Protein AF-F0THV3-F1 (afdb_monomer_lite)

Secondary structure (DSSP, 8-state):
---HHHHHHHHHHHHHHHHTT-EEEEE---TTPPPEEEGGGTEEEEETT-S-TTSHHHHHHHHHHHHHHT---B--S-----

Organism: Lactobacillus amylovorus (NCBI:txid1604)

Structure (mmCIF, N/CA/C/O backbone):
data_AF-F0THV3-F1
#
_entry.id   AF-F0THV3-F1
#
loop_
_atom_site.group_PDB
_atom_site.id
_atom_site.type_symbol
_atom_site.label_atom_id
_atom_site.label_alt_id
_atom_site.label_comp_id
_atom_site.label_asym_id
_atom_site.label_entity_id
_atom_site.label_seq_id
_atom_site.pdbx_PDB_ins_code
_atom_site.Cartn_x
_atom_site.Cartn_y
_atom_site.Cartn_z
_atom_site.occupancy
_atom_site.B_iso_or_equiv
_atom_site.auth_seq_id
_atom_site.auth_comp_id
_atom_site.auth_asym_id
_atom_site.auth_atom_id
_atom_site.pdbx_PDB_model_num
ATOM 1 N N . MET A 1 1 ? 21.699 7.766 -7.527 1.00 43.56 1 MET A N 1
ATOM 2 C CA . MET A 1 1 ? 21.114 8.929 -6.824 1.00 43.56 1 MET A CA 1
ATOM 3 C C . MET A 1 1 ? 19.889 8.427 -6.073 1.00 43.56 1 MET A C 1
ATOM 5 O O . MET A 1 1 ? 19.102 7.720 -6.684 1.00 43.56 1 MET A O 1
ATOM 9 N N . ARG A 1 2 ? 19.788 8.663 -4.757 1.00 47.31 2 ARG A N 1
ATOM 10 C CA . ARG A 1 2 ? 18.585 8.321 -3.973 1.00 47.31 2 ARG A CA 1
ATOM 11 C C . ARG A 1 2 ? 17.477 9.307 -4.358 1.00 47.31 2 ARG A C 1
ATOM 13 O O . ARG A 1 2 ? 17.747 10.506 -4.371 1.00 47.31 2 ARG A O 1
ATOM 20 N N . ASN A 1 3 ? 16.286 8.822 -4.708 1.00 59.25 3 ASN A N 1
ATOM 21 C CA . ASN A 1 3 ? 15.141 9.671 -5.050 1.00 59.25 3 ASN A CA 1
ATOM 22 C C . ASN A 1 3 ? 14.443 10.105 -3.759 1.00 59.25 3 ASN A C 1
ATOM 24 O O . ASN A 1 3 ? 13.333 9.660 -3.476 1.00 59.25 3 ASN A O 1
ATOM 28 N N . LEU A 1 4 ? 15.104 10.997 -3.012 1.00 62.38 4 LEU A N 1
ATOM 29 C CA . LEU A 1 4 ? 14.656 11.483 -1.701 1.00 62.38 4 LEU A CA 1
ATOM 30 C C . LEU A 1 4 ? 13.159 11.847 -1.699 1.00 62.38 4 LEU A C 1
ATOM 32 O O . LEU A 1 4 ? 12.422 11.361 -0.850 1.00 62.38 4 LEU A O 1
ATOM 36 N N . GLY A 1 5 ? 12.672 12.543 -2.734 1.00 88.56 5 GLY A N 1
ATOM 37 C CA . GLY A 1 5 ? 11.264 12.951 -2.810 1.00 88.56 5 GLY A CA 1
ATOM 38 C C . GLY A 1 5 ? 10.241 11.812 -2.934 1.00 88.56 5 GLY A C 1
ATOM 39 O O . GLY A 1 5 ? 9.100 11.971 -2.511 1.00 88.56 5 GLY A O 1
ATOM 40 N N . LYS A 1 6 ? 10.609 10.648 -3.489 1.00 91.31 6 LYS A N 1
ATOM 41 C 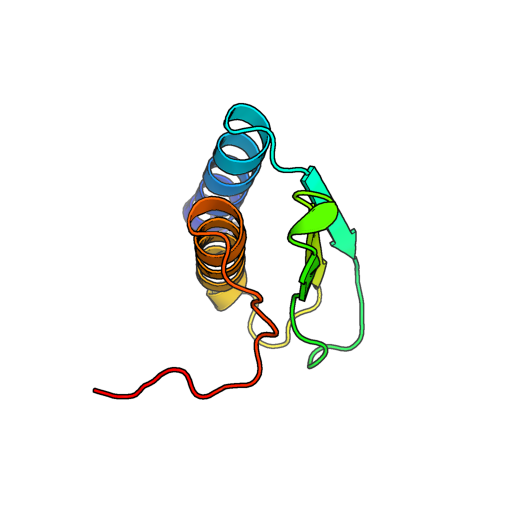CA . LYS A 1 6 ? 9.688 9.500 -3.584 1.00 91.31 6 LYS A CA 1
ATOM 42 C C . LYS A 1 6 ? 9.554 8.804 -2.237 1.00 91.31 6 LYS A C 1
ATOM 44 O O . LYS A 1 6 ? 8.444 8.488 -1.822 1.00 91.31 6 LYS A O 1
ATOM 49 N N . GLU A 1 7 ? 10.685 8.536 -1.587 1.00 92.38 7 GLU A N 1
ATOM 50 C CA . GLU A 1 7 ? 10.698 7.899 -0.272 1.00 92.38 7 GLU A CA 1
ATOM 51 C C . GLU A 1 7 ? 9.988 8.781 0.770 1.00 92.38 7 GLU A C 1
ATOM 53 O O . GLU A 1 7 ? 9.136 8.279 1.501 1.00 92.38 7 GLU A O 1
ATOM 58 N N . GLU A 1 8 ? 10.236 10.095 0.750 1.00 95.06 8 GLU A N 1
ATOM 59 C CA . GLU A 1 8 ? 9.551 11.081 1.601 1.00 95.06 8 GLU A CA 1
ATOM 60 C C . GLU A 1 8 ? 8.037 11.129 1.345 1.00 95.06 8 GLU A C 1
ATOM 62 O O . GLU A 1 8 ? 7.248 11.199 2.287 1.00 95.06 8 GLU A O 1
ATOM 67 N N . LEU A 1 9 ? 7.602 11.050 0.081 1.00 95.69 9 LEU A N 1
ATOM 68 C CA . LEU A 1 9 ? 6.177 11.025 -0.254 1.00 95.69 9 LEU A CA 1
ATOM 69 C C . LEU A 1 9 ? 5.495 9.735 0.224 1.00 95.69 9 LEU A C 1
ATOM 71 O O . LEU A 1 9 ? 4.385 9.788 0.750 1.00 95.69 9 LEU A O 1
ATOM 75 N N . ILE A 1 10 ? 6.150 8.580 0.070 1.00 96.75 10 ILE A N 1
ATOM 76 C CA . ILE A 1 10 ? 5.639 7.305 0.595 1.00 96.75 10 ILE A CA 1
ATOM 77 C C . ILE A 1 10 ? 5.501 7.390 2.116 1.00 96.75 10 ILE A C 1
ATOM 79 O O . ILE A 1 10 ? 4.447 7.051 2.651 1.00 96.75 10 ILE A O 1
ATOM 83 N N . GLU A 1 11 ? 6.528 7.883 2.809 1.00 96.75 11 GLU A N 1
ATOM 84 C CA . GLU A 1 11 ? 6.492 8.070 4.260 1.00 96.75 11 GLU A CA 1
ATOM 85 C C . GLU A 1 11 ? 5.352 9.007 4.682 1.00 96.75 11 GLU A C 1
ATOM 87 O O . GLU A 1 11 ? 4.580 8.674 5.584 1.00 96.75 11 GLU A O 1
ATOM 92 N N . TYR A 1 12 ? 5.189 10.141 3.997 1.00 97.06 12 TYR A N 1
ATOM 93 C CA . TYR A 1 12 ? 4.092 11.074 4.243 1.00 97.06 12 TYR A CA 1
ATOM 94 C C . TYR A 1 12 ? 2.718 10.398 4.121 1.00 97.06 12 TYR A C 1
ATOM 96 O O . TYR A 1 12 ? 1.880 10.551 5.010 1.00 97.06 12 TYR A O 1
ATOM 104 N N . LEU A 1 13 ? 2.489 9.626 3.055 1.00 97.88 13 LEU A N 1
ATOM 105 C CA . LEU A 1 13 ? 1.212 8.949 2.812 1.00 97.88 13 LEU A CA 1
ATOM 106 C C . LEU A 1 13 ? 0.923 7.856 3.849 1.00 97.88 13 LEU A C 1
ATOM 108 O O . LEU A 1 13 ? -0.201 7.754 4.337 1.00 97.88 13 LEU A O 1
ATOM 112 N N . LEU A 1 14 ? 1.928 7.065 4.230 1.00 97.50 14 LEU A N 1
ATOM 113 C CA . LEU A 1 14 ? 1.777 6.034 5.262 1.00 97.50 14 LEU A CA 1
ATOM 114 C C . LEU A 1 14 ? 1.498 6.651 6.642 1.00 97.50 14 LEU A C 1
ATOM 116 O O . LEU A 1 14 ? 0.617 6.179 7.365 1.00 97.50 14 LEU A O 1
ATOM 120 N N . ASN A 1 15 ? 2.180 7.749 6.978 1.00 97.81 15 ASN A N 1
ATOM 121 C CA . ASN A 1 15 ? 1.925 8.508 8.202 1.00 97.81 15 ASN A CA 1
ATOM 122 C C . ASN A 1 15 ? 0.530 9.145 8.199 1.00 97.81 15 ASN A C 1
ATOM 124 O O . ASN A 1 15 ? -0.159 9.132 9.222 1.00 97.81 15 ASN A O 1
ATOM 128 N N . TYR A 1 16 ? 0.091 9.672 7.054 1.00 96.62 16 TYR A N 1
ATOM 129 C CA . TYR A 1 16 ? -1.267 10.171 6.872 1.00 96.62 16 TYR A CA 1
ATOM 130 C C . TYR A 1 16 ? -2.292 9.058 7.130 1.00 96.62 16 TYR A C 1
ATOM 132 O O . TYR A 1 16 ? -3.169 9.223 7.976 1.00 96.62 16 TYR A O 1
ATOM 140 N N . ALA A 1 17 ? -2.140 7.894 6.491 1.00 96.19 17 ALA A N 1
ATOM 141 C CA . ALA A 1 17 ? -3.025 6.748 6.690 1.00 96.19 17 ALA A CA 1
ATOM 142 C C . ALA A 1 17 ? -3.132 6.359 8.176 1.00 96.19 17 ALA A C 1
ATOM 144 O O . ALA A 1 17 ? -4.237 6.270 8.716 1.00 96.19 17 ALA A O 1
ATOM 145 N N . PHE A 1 18 ? -1.991 6.226 8.860 1.00 96.06 18 PHE A N 1
ATOM 146 C CA . PHE A 1 18 ? -1.946 5.872 10.278 1.00 96.06 18 PHE A CA 1
ATOM 147 C C . PHE A 1 18 ? -2.634 6.916 11.169 1.00 96.06 18 PHE A C 1
ATOM 149 O O . PHE A 1 18 ? -3.437 6.569 12.036 1.00 96.06 18 PHE A O 1
ATOM 156 N N . LYS A 1 19 ? -2.390 8.209 10.916 1.00 97.19 19 LYS A N 1
ATOM 157 C CA . LYS A 1 19 ? -3.034 9.319 11.637 1.00 97.19 19 LYS A CA 1
ATOM 158 C C . LYS A 1 19 ? -4.559 9.313 11.488 1.00 97.19 19 LYS A C 1
ATOM 160 O O . LYS A 1 19 ? -5.260 9.756 12.394 1.00 97.19 19 LYS A O 1
ATOM 165 N N . HIS A 1 20 ? -5.064 8.813 10.364 1.00 94.75 20 HIS A N 1
ATOM 166 C CA . HIS A 1 20 ? -6.491 8.711 10.067 1.00 94.75 20 HIS A CA 1
ATOM 167 C C . HIS A 1 20 ? -7.106 7.352 10.455 1.00 94.75 20 HIS A C 1
ATOM 169 O O . HIS A 1 20 ? -8.238 7.062 10.077 1.00 94.75 20 HIS A O 1
ATOM 175 N N . GLY A 1 21 ? -6.401 6.536 11.248 1.00 94.25 21 GLY A N 1
ATOM 176 C CA . GLY A 1 21 ? -6.921 5.270 11.776 1.00 94.25 21 GLY A CA 1
ATOM 177 C C . GLY A 1 21 ? -6.886 4.109 10.781 1.00 94.25 21 GLY A C 1
ATOM 178 O O . GLY A 1 21 ? -7.484 3.066 11.041 1.00 94.25 21 GLY A O 1
ATOM 179 N N . LEU A 1 22 ? -6.184 4.273 9.658 1.00 95.38 22 LEU A N 1
ATOM 180 C CA . LEU A 1 22 ? -5.952 3.214 8.686 1.00 95.38 22 LE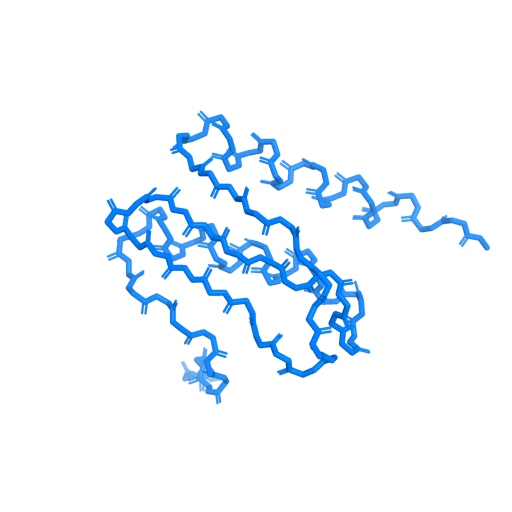U A CA 1
ATOM 181 C C . LEU A 1 22 ? -4.671 2.455 9.042 1.00 95.38 22 LEU A C 1
ATOM 183 O O . LEU A 1 22 ? -3.674 3.026 9.479 1.00 95.38 22 LEU A O 1
ATOM 187 N N . SER A 1 23 ? -4.681 1.150 8.811 1.00 95.25 23 SER A N 1
ATOM 188 C CA . SER A 1 23 ? -3.514 0.284 8.949 1.00 95.25 23 SER A CA 1
ATOM 189 C C . SER A 1 23 ? -3.012 -0.167 7.583 1.00 95.25 23 SER A C 1
ATOM 191 O O . SER A 1 23 ? -3.747 -0.170 6.595 1.00 95.25 23 SER A O 1
ATOM 193 N N . TYR A 1 24 ? -1.748 -0.570 7.511 1.00 96.38 24 TYR A N 1
ATOM 194 C CA . TYR A 1 24 ? -1.176 -1.104 6.284 1.00 96.38 24 TYR A CA 1
ATOM 195 C C . TYR A 1 24 ? -0.208 -2.249 6.560 1.00 96.38 24 TYR A C 1
ATOM 197 O O . TYR A 1 24 ? 0.371 -2.354 7.642 1.00 96.38 24 TYR A O 1
ATOM 205 N N . ILE A 1 25 ? -0.029 -3.106 5.560 1.00 96.81 25 ILE A N 1
ATOM 206 C CA . ILE A 1 25 ? 1.003 -4.141 5.534 1.00 96.81 25 ILE A CA 1
ATOM 207 C C . ILE A 1 25 ? 1.832 -3.928 4.273 1.00 96.81 25 ILE A C 1
ATOM 209 O O . ILE A 1 25 ? 1.287 -3.863 3.172 1.00 96.81 25 ILE A O 1
ATOM 213 N N . LEU A 1 26 ? 3.148 -3.834 4.434 1.00 96.62 26 LEU A N 1
ATOM 214 C CA . LEU A 1 26 ? 4.084 -3.803 3.316 1.00 96.62 26 LEU A CA 1
ATOM 215 C C . LEU A 1 26 ? 4.565 -5.228 3.046 1.00 96.62 26 LEU A C 1
ATOM 217 O O . LEU A 1 26 ? 5.084 -5.887 3.947 1.00 96.62 26 LEU A O 1
ATOM 221 N N . VAL A 1 27 ? 4.396 -5.701 1.815 1.00 96.38 27 VAL A N 1
ATOM 222 C CA . VAL A 1 27 ? 4.819 -7.043 1.391 1.00 96.38 27 VAL A CA 1
ATOM 223 C C . VAL A 1 27 ? 5.724 -6.965 0.167 1.00 96.38 27 VAL A C 1
ATOM 225 O O . VAL A 1 27 ? 5.766 -5.948 -0.526 1.00 96.38 27 VAL A O 1
ATOM 228 N N . LYS A 1 28 ? 6.455 -8.044 -0.107 1.00 96.25 28 LYS A N 1
ATOM 229 C CA . LYS A 1 28 ? 7.151 -8.266 -1.379 1.00 96.25 28 LYS A CA 1
ATOM 230 C C . LYS A 1 28 ? 6.498 -9.465 -2.063 1.00 96.25 28 LYS A C 1
ATOM 232 O O . LYS A 1 28 ? 6.855 -10.595 -1.749 1.00 96.25 28 LYS A O 1
ATOM 237 N N . GLY A 1 29 ? 5.495 -9.199 -2.897 1.00 93.31 29 GLY A N 1
ATOM 238 C CA . GLY A 1 29 ? 4.806 -10.209 -3.709 1.00 93.31 29 GLY A CA 1
ATOM 239 C C . GLY A 1 29 ? 5.425 -10.343 -5.100 1.00 93.31 29 GLY A C 1
ATOM 240 O O . GLY A 1 29 ? 6.540 -9.862 -5.334 1.00 93.31 29 GLY A O 1
ATOM 241 N N . GLU A 1 30 ? 4.693 -10.945 -6.039 1.00 95.81 30 GLU A N 1
ATOM 242 C CA . GLU A 1 30 ? 5.097 -10.961 -7.448 1.00 95.81 30 GLU A CA 1
ATOM 243 C C . GLU A 1 30 ? 4.997 -9.547 -8.051 1.00 95.81 30 GLU A C 1
ATOM 245 O O . GLU A 1 30 ? 4.146 -8.764 -7.625 1.00 95.81 30 GLU A O 1
ATOM 250 N N . PRO A 1 31 ? 5.823 -9.162 -9.044 1.00 94.06 31 PRO A N 1
ATOM 251 C CA . PRO A 1 31 ? 5.886 -7.774 -9.526 1.00 94.06 31 PRO A CA 1
ATOM 252 C C . PRO A 1 31 ? 4.581 -7.182 -10.081 1.00 94.06 31 PRO A C 1
ATOM 254 O O . PRO A 1 31 ? 4.452 -5.962 -10.197 1.00 94.06 31 PRO A O 1
ATOM 257 N N . TYR A 1 32 ? 3.618 -8.032 -10.427 1.00 92.56 32 TYR A N 1
ATOM 258 C CA . TYR A 1 32 ? 2.320 -7.639 -10.978 1.00 92.56 32 TYR A CA 1
ATOM 259 C C . TYR A 1 32 ? 1.152 -7.909 -10.023 1.00 92.56 32 TYR A C 1
ATOM 261 O O . TYR A 1 32 ? 0.008 -7.651 -10.394 1.00 92.56 32 TYR A O 1
ATOM 269 N N . ASP A 1 33 ? 1.418 -8.373 -8.798 1.00 91.88 33 ASP A N 1
ATOM 270 C CA . ASP A 1 33 ? 0.377 -8.479 -7.776 1.00 91.88 33 ASP A CA 1
ATOM 271 C C . ASP A 1 33 ? -0.056 -7.067 -7.345 1.00 91.88 33 ASP A C 1
ATOM 273 O O . ASP A 1 33 ? 0.801 -6.284 -6.904 1.00 91.88 33 ASP A O 1
ATOM 277 N N . PRO A 1 34 ? -1.352 -6.721 -7.460 1.00 91.44 34 PRO A N 1
ATOM 278 C CA . PRO A 1 34 ? -1.846 -5.393 -7.120 1.00 91.44 34 PRO A CA 1
ATOM 279 C C . PRO A 1 34 ? -1.878 -5.169 -5.603 1.00 91.44 34 PRO A C 1
ATOM 281 O O . PRO A 1 34 ? -1.843 -6.107 -4.801 1.00 91.44 34 PRO A O 1
ATOM 284 N N . ALA A 1 35 ? -1.988 -3.902 -5.203 1.00 92.62 35 ALA A N 1
ATOM 285 C CA . ALA A 1 35 ? -2.370 -3.565 -3.837 1.00 92.62 35 ALA A CA 1
ATOM 286 C C . ALA A 1 35 ? -3.840 -3.937 -3.575 1.00 92.62 35 ALA A C 1
ATOM 288 O O . ALA A 1 35 ? -4.643 -4.076 -4.500 1.00 92.62 35 ALA A O 1
ATOM 289 N N . LEU A 1 36 ? -4.179 -4.132 -2.301 1.00 91.06 36 LEU A N 1
ATOM 290 C CA . LEU A 1 36 ? -5.518 -4.534 -1.870 1.00 91.06 36 LEU A CA 1
ATOM 291 C C . LEU A 1 36 ? -5.978 -3.692 -0.684 1.00 91.06 36 LEU A C 1
ATOM 293 O O . LEU A 1 36 ? -5.200 -3.480 0.247 1.00 91.06 36 LEU A O 1
ATOM 297 N N . 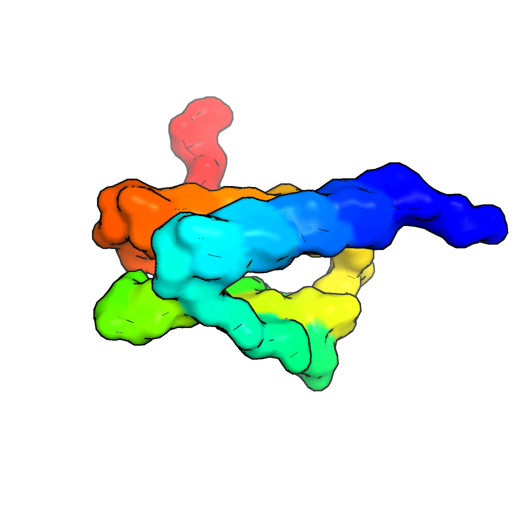SER A 1 37 ? -7.262 -3.338 -0.654 1.00 88.69 37 SER A N 1
ATOM 298 C CA . SER A 1 37 ? -7.903 -2.684 0.488 1.00 88.69 37 SER A CA 1
ATOM 299 C C . SER A 1 37 ? -9.016 -3.526 1.106 1.00 88.69 37 SER A C 1
ATOM 301 O O . SER A 1 37 ? -9.900 -4.058 0.440 1.00 88.69 37 SER A O 1
ATOM 303 N N . PHE A 1 38 ? -9.009 -3.593 2.433 1.00 86.94 38 PHE A N 1
ATOM 304 C CA . PHE A 1 38 ? -9.987 -4.284 3.263 1.00 86.94 38 PHE A CA 1
ATOM 305 C C . PHE A 1 38 ? -10.743 -3.258 4.107 1.00 86.94 38 PHE A C 1
ATOM 307 O O . PHE A 1 38 ? -10.376 -2.980 5.252 1.00 86.94 38 PHE A O 1
ATOM 314 N N . LYS A 1 39 ? -11.830 -2.711 3.552 1.00 81.56 39 LYS A N 1
ATOM 315 C CA . LYS A 1 39 ? -12.664 -1.674 4.186 1.00 81.56 39 LYS A CA 1
ATOM 316 C C . LYS A 1 39 ? -13.046 -1.999 5.633 1.00 81.56 39 LYS A C 1
ATOM 318 O O . LYS A 1 39 ? -12.793 -1.202 6.527 1.00 81.56 39 LYS A O 1
ATOM 323 N N . ASN A 1 40 ? -13.594 -3.192 5.879 1.00 83.94 40 ASN A N 1
ATOM 324 C CA . ASN A 1 40 ? -14.060 -3.596 7.215 1.00 83.94 40 ASN A CA 1
ATOM 325 C C . ASN A 1 40 ? -12.936 -3.647 8.261 1.00 83.94 40 ASN A C 1
ATOM 327 O O . ASN A 1 40 ? -13.204 -3.588 9.457 1.00 83.94 40 ASN A O 1
ATOM 331 N N . ALA A 1 41 ? -11.686 -3.770 7.813 1.00 87.31 41 ALA A N 1
ATOM 332 C CA . ALA A 1 41 ? -10.509 -3.791 8.666 1.00 87.31 41 ALA A CA 1
ATOM 333 C C . ALA A 1 41 ? -9.756 -2.449 8.684 1.00 87.31 41 ALA A C 1
ATOM 335 O O . ALA A 1 41 ? -8.722 -2.376 9.347 1.00 87.31 41 ALA A O 1
ATOM 336 N N . HIS A 1 42 ? -10.221 -1.429 7.941 1.00 90.56 42 HIS A N 1
ATOM 337 C CA . HIS A 1 42 ? -9.487 -0.189 7.657 1.00 90.56 42 HIS A CA 1
ATOM 338 C C . HIS A 1 42 ? -8.013 -0.471 7.349 1.00 90.56 42 HIS A C 1
ATOM 340 O O . HIS A 1 42 ? -7.106 0.084 7.969 1.00 90.56 42 HIS A O 1
ATOM 346 N N . LYS A 1 43 ? -7.769 -1.437 6.457 1.00 93.56 43 LYS A N 1
ATOM 347 C CA . LYS A 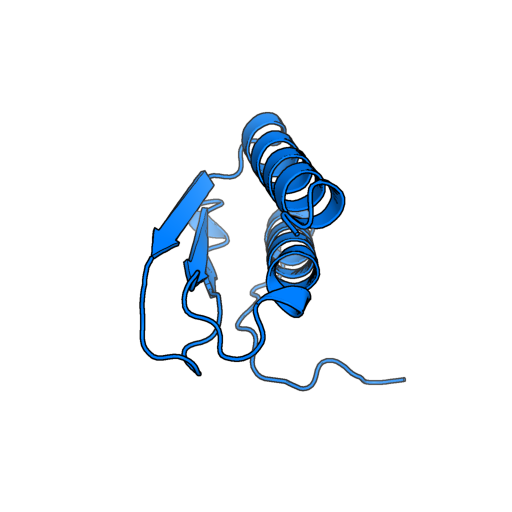1 43 ? -6.437 -1.990 6.216 1.00 93.56 43 LYS A CA 1
ATOM 348 C C . LYS A 1 43 ? -6.146 -2.102 4.734 1.00 93.56 43 LYS A C 1
ATOM 350 O O . LYS A 1 43 ? -6.973 -2.640 4.011 1.00 93.56 43 LYS A O 1
ATOM 355 N N . MET A 1 44 ? -4.954 -1.698 4.316 1.00 94.81 44 MET A N 1
ATOM 356 C CA . MET A 1 44 ? -4.437 -1.953 2.967 1.00 94.81 44 MET A CA 1
ATOM 357 C C . MET A 1 44 ? -3.202 -2.860 2.988 1.00 94.81 44 MET A C 1
ATOM 359 O O . MET A 1 44 ? -2.458 -2.910 3.968 1.00 94.81 44 MET A O 1
ATOM 363 N N . VAL A 1 45 ? -2.973 -3.587 1.903 1.00 95.88 45 VAL A N 1
ATOM 364 C CA . VAL A 1 45 ? -1.769 -4.386 1.662 1.00 95.88 45 VAL A CA 1
ATOM 365 C C . VAL A 1 45 ? -1.089 -3.825 0.425 1.00 95.88 45 VAL A C 1
ATOM 367 O O . VAL A 1 45 ? -1.689 -3.779 -0.645 1.00 95.88 45 VAL A O 1
ATOM 370 N N . ILE A 1 46 ? 0.157 -3.386 0.579 1.00 96.56 46 ILE A N 1
ATOM 371 C CA . ILE A 1 46 ? 0.926 -2.717 -0.470 1.00 96.56 46 ILE A CA 1
ATOM 372 C C . ILE A 1 46 ? 2.066 -3.635 -0.900 1.00 96.56 46 ILE A C 1
ATOM 374 O O . ILE A 1 46 ? 2.935 -3.990 -0.095 1.00 96.56 46 ILE A O 1
ATOM 378 N N . ASN A 1 47 ? 2.089 -3.985 -2.184 1.00 96.81 47 ASN A N 1
ATOM 379 C CA . ASN A 1 47 ? 3.189 -4.725 -2.781 1.00 96.81 47 ASN A CA 1
ATOM 380 C C . ASN A 1 47 ? 4.358 -3.789 -3.119 1.00 96.81 47 ASN A C 1
ATOM 382 O O . ASN A 1 47 ? 4.353 -3.074 -4.115 1.00 96.81 47 ASN A O 1
ATOM 386 N N . THR A 1 48 ? 5.400 -3.826 -2.298 1.00 95.56 48 THR A N 1
ATOM 387 C CA . THR A 1 48 ? 6.619 -3.025 -2.485 1.00 95.56 48 THR A CA 1
ATOM 388 C C . THR A 1 48 ? 7.538 -3.545 -3.594 1.00 95.56 48 THR A C 1
ATOM 390 O O . THR A 1 48 ? 8.511 -2.872 -3.929 1.00 95.56 48 THR A O 1
ATOM 393 N N . ASN A 1 49 ? 7.232 -4.710 -4.180 1.00 96.38 49 ASN A N 1
ATOM 394 C CA . ASN A 1 49 ? 7.928 -5.271 -5.341 1.00 96.38 49 ASN A CA 1
ATOM 395 C C . ASN A 1 49 ? 7.243 -4.920 -6.678 1.00 96.38 49 ASN A C 1
ATOM 397 O O . ASN A 1 49 ? 7.529 -5.545 -7.694 1.00 96.38 49 ASN A O 1
ATOM 401 N N . TRP A 1 50 ? 6.326 -3.947 -6.686 1.00 96.44 50 TRP A N 1
ATOM 402 C CA . TRP A 1 50 ? 5.600 -3.531 -7.886 1.00 96.44 50 TRP A CA 1
ATOM 403 C C . TRP A 1 50 ? 6.541 -3.228 -9.062 1.00 96.44 50 TRP A C 1
ATOM 405 O O . TRP A 1 50 ? 7.544 -2.526 -8.907 1.00 96.44 50 TRP A O 1
ATOM 415 N N . HIS A 1 51 ? 6.193 -3.740 -10.244 1.00 95.12 51 HIS A N 1
ATOM 416 C CA . HIS A 1 51 ? 7.010 -3.675 -11.458 1.00 95.12 51 HIS A CA 1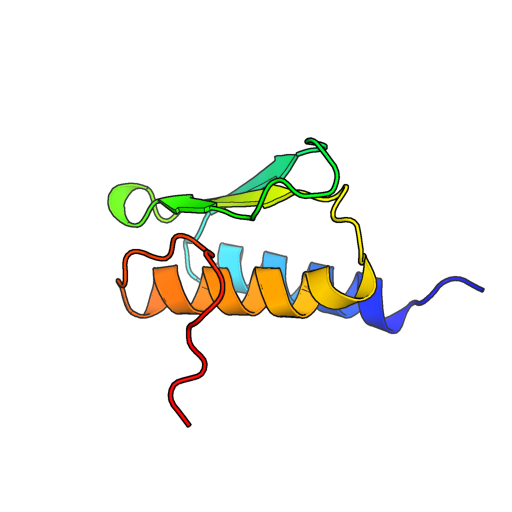
ATOM 417 C C . HIS A 1 51 ? 7.393 -2.244 -11.868 1.00 95.12 51 HIS A C 1
ATOM 419 O O . HIS A 1 51 ? 8.438 -2.054 -12.491 1.00 95.12 51 HIS A O 1
ATOM 425 N N . ASN A 1 52 ? 6.600 -1.237 -11.483 1.00 95.06 52 ASN A N 1
ATOM 426 C CA . ASN A 1 52 ? 6.954 0.173 -11.621 1.00 95.06 52 ASN A CA 1
ATOM 427 C C . ASN A 1 52 ? 7.021 0.888 -10.255 1.00 95.06 52 ASN A C 1
ATOM 429 O O . ASN A 1 52 ? 6.056 1.525 -9.831 1.00 95.06 52 ASN A O 1
ATOM 433 N N . PRO A 1 53 ? 8.174 0.896 -9.563 1.00 91.81 53 PRO A N 1
ATOM 434 C CA . PRO A 1 53 ? 8.296 1.481 -8.225 1.00 91.81 53 PRO A CA 1
ATOM 435 C C . PRO A 1 53 ? 7.972 2.979 -8.130 1.00 91.81 53 PRO A C 1
ATOM 437 O O . PRO A 1 53 ? 7.823 3.496 -7.023 1.00 91.81 53 PRO A O 1
ATOM 440 N N . ASN A 1 54 ? 7.914 3.699 -9.254 1.00 93.75 54 ASN A N 1
ATOM 441 C CA . ASN A 1 54 ? 7.549 5.116 -9.275 1.00 93.75 54 ASN A CA 1
ATOM 442 C C . ASN A 1 54 ? 6.034 5.336 -9.126 1.00 93.75 54 ASN A C 1
ATOM 444 O O . ASN A 1 54 ? 5.623 6.440 -8.784 1.00 93.75 54 ASN A O 1
ATOM 448 N N . GLU A 1 55 ? 5.218 4.297 -9.321 1.00 95.00 55 GLU A N 1
ATOM 449 C CA . GLU A 1 55 ? 3.763 4.332 -9.119 1.00 95.00 55 GLU A CA 1
ATOM 450 C C . GLU A 1 55 ? 3.355 4.053 -7.670 1.00 95.00 55 GLU A C 1
ATOM 452 O O . GLU A 1 55 ? 2.217 4.321 -7.298 1.00 95.00 55 GLU A O 1
ATOM 457 N N . LEU A 1 56 ? 4.271 3.571 -6.821 1.00 95.62 56 LEU A N 1
ATOM 458 C CA . LEU A 1 56 ? 3.970 3.255 -5.421 1.00 95.62 56 LEU A CA 1
ATOM 459 C C . LEU A 1 56 ? 3.301 4.409 -4.655 1.00 95.62 56 LEU A C 1
ATOM 461 O O . LEU A 1 56 ? 2.305 4.142 -3.987 1.00 95.62 56 LEU A O 1
ATOM 465 N N . PRO A 1 57 ? 3.754 5.678 -4.747 1.00 96.25 57 PRO A N 1
ATOM 466 C CA . PRO A 1 57 ? 3.052 6.774 -4.084 1.00 96.25 57 PRO A CA 1
ATOM 467 C C . PRO A 1 57 ? 1.600 6.924 -4.554 1.00 96.25 57 PRO A C 1
ATOM 469 O O . PRO A 1 57 ? 0.707 7.151 -3.741 1.00 96.25 57 PRO A O 1
ATOM 472 N N . PHE A 1 58 ? 1.353 6.763 -5.857 1.00 95.88 58 PHE A N 1
ATOM 473 C CA . PHE A 1 58 ? 0.009 6.839 -6.421 1.00 95.88 58 PHE A CA 1
ATOM 474 C C . PHE A 1 58 ? -0.868 5.684 -5.928 1.00 95.88 58 PHE A C 1
ATOM 476 O O . PHE A 1 58 ? -1.978 5.927 -5.466 1.00 95.88 58 PHE A O 1
ATOM 483 N N . ILE A 1 59 ? -0.348 4.454 -5.950 1.00 96.31 59 ILE A N 1
ATOM 484 C CA . ILE A 1 59 ? -1.041 3.259 -5.447 1.00 96.31 59 ILE A CA 1
ATOM 485 C C . ILE A 1 59 ? -1.428 3.445 -3.977 1.00 96.31 59 ILE A C 1
ATOM 487 O O . ILE A 1 59 ? -2.576 3.231 -3.608 1.00 96.31 59 ILE A O 1
ATOM 491 N N . ILE A 1 60 ? -0.504 3.913 -3.134 1.00 96.94 60 ILE A N 1
ATOM 492 C CA . ILE A 1 60 ? -0.787 4.150 -1.712 1.00 96.94 60 ILE A CA 1
ATOM 493 C C . ILE A 1 60 ? -1.879 5.215 -1.546 1.00 96.94 60 ILE A C 1
ATOM 495 O O . ILE A 1 60 ? -2.819 5.012 -0.781 1.00 96.94 60 ILE A O 1
ATOM 499 N N . GLY A 1 61 ? -1.790 6.334 -2.272 1.00 96.00 61 GLY A N 1
ATOM 500 C CA . GLY A 1 61 ? -2.822 7.375 -2.245 1.00 96.00 61 GLY A CA 1
ATOM 501 C C . GLY A 1 61 ? -4.197 6.872 -2.703 1.00 96.00 61 GLY A C 1
ATOM 502 O O . GLY A 1 61 ? -5.211 7.228 -2.104 1.00 96.00 61 GLY A O 1
ATOM 503 N N . HIS A 1 62 ? -4.230 6.011 -3.721 1.00 94.75 62 HIS A N 1
ATOM 504 C CA . HIS A 1 62 ? -5.442 5.380 -4.240 1.00 94.75 62 HIS A CA 1
ATOM 505 C C . HIS A 1 62 ? -6.124 4.491 -3.188 1.00 94.75 62 HIS A C 1
ATOM 507 O O . HIS A 1 62 ? -7.314 4.659 -2.919 1.00 94.75 62 HIS A O 1
ATOM 513 N N . GLU A 1 63 ? -5.364 3.619 -2.519 1.00 94.31 63 GLU A N 1
ATOM 514 C CA . GLU A 1 63 ? -5.896 2.750 -1.462 1.00 94.31 63 GLU A CA 1
ATOM 515 C C . GLU A 1 63 ? -6.373 3.541 -0.230 1.00 94.31 63 GLU A C 1
ATOM 517 O O . GLU A 1 63 ? -7.424 3.239 0.340 1.00 94.31 63 GLU A O 1
ATOM 522 N N . ILE A 1 64 ? -5.658 4.610 0.156 1.00 95.12 64 ILE A N 1
ATOM 523 C CA . ILE A 1 64 ? -6.125 5.540 1.201 1.00 95.12 64 ILE A CA 1
ATOM 524 C C . ILE A 1 64 ? -7.488 6.126 0.814 1.00 95.12 64 ILE A C 1
ATOM 526 O O . ILE A 1 64 ? -8.398 6.146 1.642 1.00 95.12 64 ILE A O 1
ATOM 530 N N . GLY A 1 65 ? -7.649 6.562 -0.440 1.00 91.88 65 GLY A N 1
ATOM 531 C CA . GLY A 1 65 ? -8.909 7.090 -0.960 1.00 91.88 65 GLY A CA 1
ATOM 532 C C . GLY A 1 65 ? -10.065 6.097 -0.827 1.00 91.88 65 GLY A C 1
ATOM 533 O O . GLY A 1 65 ? -11.115 6.453 -0.288 1.00 91.88 65 GLY A O 1
ATOM 534 N N . HIS A 1 66 ? -9.855 4.840 -1.227 1.00 87.50 66 HIS A N 1
ATOM 535 C CA . HIS A 1 66 ? -10.845 3.771 -1.064 1.00 87.50 66 HIS A CA 1
ATOM 536 C C . HIS A 1 66 ? -11.270 3.584 0.395 1.00 87.50 66 HIS A C 1
ATOM 538 O O . HIS A 1 66 ? -12.464 3.572 0.703 1.00 87.50 66 HIS A O 1
ATOM 544 N N . LEU A 1 67 ? -10.303 3.498 1.310 1.00 90.38 67 LEU A N 1
ATOM 545 C CA . LEU A 1 67 ? -10.584 3.289 2.728 1.00 90.38 67 LEU A CA 1
ATOM 546 C C . LEU A 1 67 ? -11.273 4.493 3.386 1.00 90.38 67 LEU A C 1
ATOM 548 O O . LEU A 1 67 ? -12.136 4.295 4.238 1.00 90.38 67 LEU A O 1
ATOM 552 N N . MET A 1 68 ? -10.935 5.723 2.988 1.00 88.81 68 MET A N 1
ATOM 553 C CA . MET A 1 68 ? -11.549 6.941 3.532 1.00 88.81 68 MET A CA 1
ATOM 554 C C . MET A 1 68 ? -12.971 7.184 3.023 1.00 88.81 68 MET A C 1
ATOM 556 O O . MET A 1 68 ? -13.821 7.637 3.786 1.00 88.81 68 MET A O 1
ATOM 560 N N . LEU A 1 69 ? -13.234 6.898 1.745 1.00 84.25 69 LEU A N 1
ATOM 561 C CA . LEU A 1 69 ? -14.562 7.058 1.142 1.00 84.25 69 LEU A CA 1
ATOM 562 C C . LEU A 1 69 ? -15.479 5.861 1.422 1.00 84.25 69 LEU A C 1
ATOM 564 O O . LEU A 1 69 ? -16.686 5.932 1.205 1.00 84.25 69 LEU A O 1
ATOM 568 N N . GLY A 1 70 ? -14.922 4.772 1.957 1.00 66.75 70 GLY A N 1
ATOM 569 C CA . GLY A 1 70 ? -15.665 3.556 2.237 1.00 66.75 70 GLY A CA 1
ATOM 570 C C . GLY A 1 70 ? -16.026 2.777 0.973 1.00 66.75 70 GLY A C 1
ATOM 571 O O . GLY A 1 70 ? -17.006 2.032 0.999 1.00 66.75 70 GLY A O 1
ATOM 572 N N . ASP A 1 71 ? -15.248 2.899 -0.099 1.00 63.16 71 ASP A N 1
ATOM 573 C CA . ASP A 1 71 ? -15.421 2.096 -1.308 1.00 63.16 71 ASP A CA 1
ATOM 574 C C . ASP A 1 71 ? -14.540 0.844 -1.264 1.00 63.16 71 ASP A C 1
ATOM 576 O O . ASP A 1 71 ? -13.412 0.852 -0.768 1.00 63.16 71 ASP A O 1
ATOM 580 N N . SER A 1 72 ? -15.070 -0.266 -1.777 1.00 54.72 72 SER A N 1
ATOM 581 C CA . SER A 1 72 ? -14.326 -1.518 -1.918 1.00 54.72 72 SER A CA 1
ATOM 582 C C . SER A 1 72 ? -13.394 -1.418 -3.128 1.00 54.72 72 SER A C 1
ATOM 584 O O . SER A 1 72 ? -13.797 -1.726 -4.247 1.00 54.72 72 SER A O 1
ATOM 586 N N . GLY A 1 73 ? -12.159 -0.969 -2.911 1.00 54.44 73 GLY A N 1
ATOM 587 C CA . GLY A 1 73 ? -11.104 -0.984 -3.921 1.00 54.44 73 GLY A CA 1
ATOM 588 C C . GLY A 1 73 ? -10.440 -2.352 -4.028 1.00 54.44 73 GLY A C 1
ATOM 589 O O . GLY A 1 73 ? -9.761 -2.795 -3.103 1.00 54.44 73 GLY A O 1
ATOM 590 N N . ILE A 1 74 ? -10.623 -3.025 -5.159 1.00 52.50 74 ILE A N 1
ATOM 591 C CA . ILE A 1 74 ? -9.623 -3.961 -5.674 1.00 52.50 74 ILE A CA 1
ATOM 592 C C . ILE A 1 74 ? -9.073 -3.264 -6.909 1.00 52.50 74 ILE A C 1
ATOM 594 O O . ILE A 1 74 ? -9.836 -3.029 -7.847 1.00 52.50 74 ILE A O 1
ATOM 598 N N . ALA A 1 75 ? -7.788 -2.910 -6.913 1.00 50.84 75 ALA A N 1
ATOM 599 C CA . ALA A 1 75 ? -7.153 -2.271 -8.058 1.00 50.84 75 ALA A CA 1
ATOM 600 C C . ALA A 1 75 ? -6.989 -3.277 -9.216 1.00 50.84 75 ALA A C 1
ATOM 602 O O . ALA A 1 75 ? -5.900 -3.770 -9.495 1.00 50.84 75 ALA A O 1
ATOM 603 N N . TYR A 1 76 ? -8.085 -3.591 -9.907 1.00 46.81 76 TYR A N 1
ATOM 604 C CA . TYR A 1 76 ? -8.043 -3.944 -11.320 1.00 46.81 76 TYR A CA 1
ATOM 605 C C . TYR A 1 76 ? -8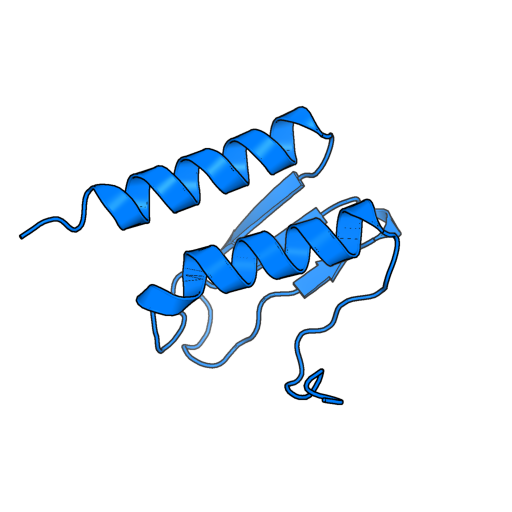.165 -2.631 -12.086 1.00 46.81 76 TYR A C 1
ATOM 607 O O . TYR A 1 76 ? -9.170 -1.934 -11.979 1.00 46.81 76 TYR A O 1
ATOM 615 N N . TRP A 1 77 ? -7.155 -2.272 -12.869 1.00 46.28 77 TRP A N 1
ATOM 616 C CA . TRP A 1 77 ? -7.333 -1.256 -13.904 1.00 46.28 77 TRP A CA 1
ATOM 617 C C . TRP A 1 77 ? -8.480 -1.726 -14.825 1.00 46.28 77 TRP A C 1
ATOM 619 O O . TRP A 1 77 ? -8.320 -2.778 -15.448 1.00 46.28 77 TRP A O 1
ATOM 629 N N . PRO A 1 78 ? -9.650 -1.050 -14.871 1.00 43.16 78 PRO A N 1
ATOM 630 C CA . PRO A 1 78 ? -9.748 0.373 -15.171 1.00 43.16 78 PRO A CA 1
ATOM 631 C C . PRO A 1 78 ? -10.785 1.130 -14.312 1.00 43.16 78 PRO A C 1
ATOM 633 O O . PRO A 1 78 ? -11.989 0.936 -14.450 1.00 43.16 78 PRO A O 1
ATOM 636 N N . SER A 1 79 ? -10.326 2.121 -13.549 1.00 42.75 79 SER A N 1
ATOM 637 C CA . SER A 1 79 ? -11.170 3.254 -13.131 1.00 42.75 79 SER A CA 1
ATOM 638 C C . SER A 1 79 ? -10.706 4.536 -13.828 1.00 42.75 79 SER A C 1
ATOM 640 O O . SER A 1 79 ? -10.571 5.583 -13.205 1.00 42.75 79 SER A O 1
ATOM 642 N N . PHE A 1 80 ? -10.434 4.439 -15.134 1.00 43.62 80 PHE A N 1
ATOM 643 C CA . PHE A 1 80 ? -10.553 5.564 -16.060 1.00 43.62 80 PHE A CA 1
ATOM 644 C C . PHE A 1 80 ? -11.892 5.413 -16.780 1.00 43.62 80 PHE A C 1
ATOM 646 O O . PHE A 1 80 ? -12.001 4.739 -17.800 1.00 43.62 80 PHE A O 1
ATOM 653 N N . SER A 1 81 ? -12.926 6.023 -16.213 1.00 41.84 81 SER A N 1
ATOM 654 C CA . SER A 1 81 ? -14.081 6.491 -16.975 1.00 41.84 81 SER A CA 1
ATOM 655 C C . SER A 1 81 ? -14.010 8.011 -16.965 1.00 41.84 81 SER A C 1
ATOM 657 O O . SER A 1 81 ? -14.455 8.656 -16.015 1.00 41.84 81 SER A O 1
ATOM 659 N N . GLY A 1 82 ? -13.354 8.533 -18.000 1.00 35.00 82 GLY A N 1
ATOM 660 C CA . GLY A 1 82 ? -13.091 9.941 -18.272 1.00 35.00 82 GLY A CA 1
ATOM 661 C C . GLY A 1 82 ? -12.175 10.063 -19.474 1.00 35.00 82 GLY A C 1
ATOM 662 O O . GLY A 1 82 ? -10.987 9.714 -19.309 1.00 35.00 82 GLY A O 1
#

Sequence (82 aa):
MRNLGKEELIEYLLNYAFKHGLSYILVKGEPYDPALSFKNAHKMVINTNWHNPNELPFIIGHEIGHLMLGDSGIAYWPSFSG

pLDDT: mean 84.78, std 18.36, range [35.0, 97.88]

Foldseek 3Di:
DPPVVQVVLLVVLQVVLVVVVAEEAEDADPQPQAKAEDQVRSYIYAHCSHPDNSCRSVSSVVNSVCNVVVHGDDPDDDPPPD

InterPro domains:
  IPR001915 Peptidase M48 [PF01435] (49-73)

Radius of gyration: 12.47 Å; chains: 1; bounding box: 37×24×30 Å